Protein AF-A0AAX2CE26-F1 (afdb_monomer)

Radius of gyration: 20.46 Å; Cα contacts (8 Å, |Δi|>4): 67; chains: 1; bounding box: 44×35×58 Å

Foldseek 3Di:
DVLCVVCDPQADCPVDPDDDSNPHDDDVVVVQVVVVVVCVVVVHDDDGPCVVLVVVLLVCVLVVHDLVVNCVVSVPPDSVVSCVSCVVSVVVVVVVVVVVVVVVD

Organis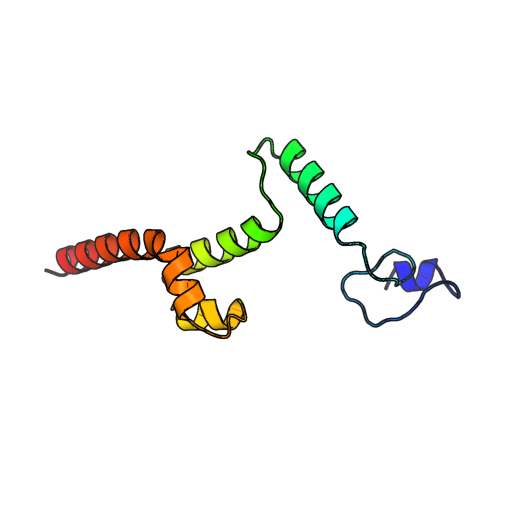m: NCBI:txid580165

Secondary structure (DSSP, 8-state):
-HHHHHHGGG------SSB-TTSPBPPHHHHHHHHHHHHHHTTPPP--HHHHHHHHHHHHHHTT--HHHHHHHHT-S-HHHHHHHTHHHHHHHHHHHHHHHHTT-

pLDDT: mean 84.65, std 9.07, range [54.06, 97.06]

Sequence (105 aa):
MKEKLSQGEEYQDNDLVMCTPFGTPINPANVRRSLNALIQKAAVSKIRFHDLRHTHATLLLAKGVNVKVISERLGHSNIKITLDTYSHVLLTMQEDAVNKIEEIL

Solvent-accessible surface area (backbone atoms only — not comparable to full-atom values): 6317 Å² total; per-residue (Å²): 111,71,45,57,70,70,46,51,90,70,37,41,89,69,86,57,94,67,46,43,74,46,35,44,80,62,58,70,67,56,56,5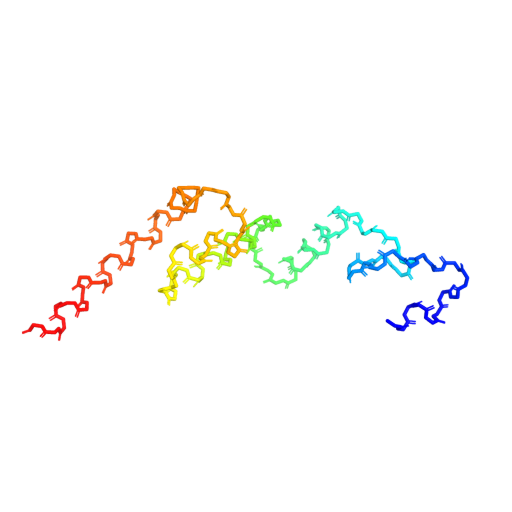2,50,55,51,51,54,50,34,60,74,68,71,52,75,93,75,56,81,68,49,56,57,51,51,52,52,53,54,41,47,77,69,68,47,55,65,66,62,51,20,57,75,69,64,48,94,48,55,61,60,51,48,68,76,44,42,73,61,52,54,58,51,49,54,56,52,52,53,56,50,61,76,73,106

Mean predicted aligned error: 8.08 Å

Nearest PDB structures (foldseek):
  3nkh-assembly1_B  TM=7.947E-01  e=1.719E-04  Staphylococcus aureus subsp. aureus USA300_TCH1516
  3nkh-assembly1_A  TM=7.973E-01  e=7.067E-04  Staphylococcus aureus subsp. aureus USA300_TCH1516
  5jjv-assembly1_A-2  TM=7.680E-01  e=6.866E-03  Helicobacter pylori 26695
  5hxy-assembly4_D  TM=7.567E-01  e=1.726E-02  Thermoplasma acidophilum DSM 1728
  3crx-assembly1_A  TM=6.119E-01  e=1.959E+00  Punavirus P1

Structure (mmCIF, N/CA/C/O backbone):
data_AF-A0AAX2CE26-F1
#
_entry.id   AF-A0AAX2CE26-F1
#
loop_
_atom_site.group_PDB
_atom_site.id
_atom_site.type_symbol
_atom_site.label_atom_id
_atom_site.label_alt_id
_atom_site.label_comp_id
_atom_site.label_asym_id
_atom_site.label_entity_id
_atom_site.label_seq_id
_atom_site.pdbx_PDB_ins_code
_atom_site.Cartn_x
_atom_site.Cartn_y
_atom_site.Cartn_z
_atom_site.occupancy
_atom_site.B_iso_or_equiv
_atom_site.auth_seq_id
_atom_site.auth_comp_id
_atom_site.auth_asym_id
_atom_site.auth_atom_id
_atom_site.pdbx_PDB_model_num
ATOM 1 N N . MET A 1 1 ? -0.888 -0.928 -25.730 1.00 54.06 1 MET A N 1
ATOM 2 C CA . MET A 1 1 ? -1.070 -1.056 -27.201 1.00 54.06 1 MET A CA 1
ATOM 3 C C . MET A 1 1 ? -0.310 -0.000 -27.999 1.00 54.06 1 MET A C 1
ATOM 5 O O . MET A 1 1 ? 0.338 -0.387 -28.957 1.00 54.06 1 MET A O 1
ATOM 9 N N . LYS A 1 2 ? -0.334 1.294 -27.629 1.00 62.09 2 LYS A N 1
ATOM 10 C CA . LYS A 1 2 ? 0.412 2.341 -28.364 1.00 62.09 2 LYS A CA 1
ATOM 11 C C . LYS A 1 2 ? 1.929 2.109 -28.423 1.00 62.09 2 LYS A C 1
ATOM 13 O O . LYS A 1 2 ? 2.508 2.275 -29.483 1.00 62.09 2 LYS A O 1
ATOM 18 N N . GLU A 1 3 ? 2.547 1.684 -27.321 1.00 61.06 3 GLU A N 1
ATOM 19 C CA . GLU A 1 3 ? 4.004 1.455 -27.254 1.00 61.06 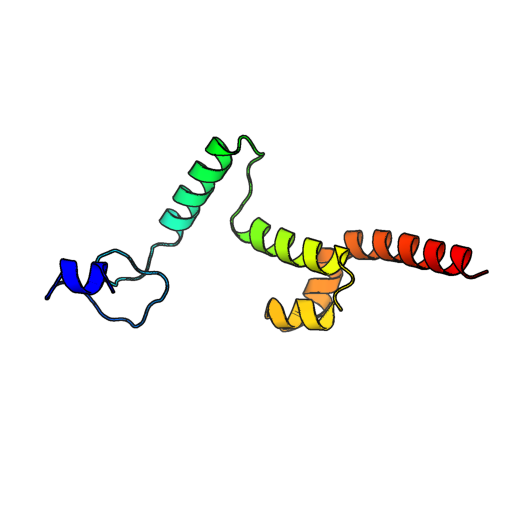3 GLU A CA 1
ATOM 20 C C . GLU A 1 3 ? 4.437 0.199 -28.028 1.00 61.06 3 GLU A C 1
ATOM 22 O O . GLU A 1 3 ? 5.443 0.228 -28.730 1.00 61.06 3 GLU A O 1
ATOM 27 N N . LYS A 1 4 ? 3.610 -0.864 -28.000 1.00 61.16 4 LYS A N 1
ATOM 28 C CA . LYS A 1 4 ? 3.776 -2.072 -28.833 1.00 61.16 4 LYS A CA 1
ATOM 29 C C . LYS A 1 4 ? 3.816 -1.729 -30.325 1.00 61.16 4 LYS A C 1
ATOM 31 O O . LYS A 1 4 ? 4.643 -2.251 -31.057 1.00 61.16 4 LYS A O 1
ATOM 36 N N . LEU A 1 5 ? 2.937 -0.825 -30.766 1.00 62.34 5 LEU A N 1
ATOM 37 C CA . LEU A 1 5 ? 2.896 -0.369 -32.157 1.00 62.34 5 LEU A CA 1
ATOM 38 C C . LEU A 1 5 ? 4.056 0.567 -32.527 1.00 62.34 5 LEU A C 1
ATOM 40 O O . LEU A 1 5 ? 4.384 0.657 -33.704 1.00 62.34 5 LEU A O 1
ATOM 44 N N . SER A 1 6 ? 4.650 1.284 -31.565 1.00 72.56 6 SER A N 1
ATOM 45 C CA . SER A 1 6 ? 5.694 2.273 -31.860 1.00 72.56 6 SER A CA 1
ATOM 46 C C . SER A 1 6 ? 7.104 1.687 -31.915 1.00 72.56 6 SER A C 1
ATOM 48 O O . SER A 1 6 ? 7.921 2.202 -32.665 1.00 72.56 6 SER A O 1
ATOM 50 N N . GLN A 1 7 ? 7.405 0.667 -31.103 1.00 74.19 7 GLN A N 1
ATOM 51 C CA . GLN A 1 7 ? 8.754 0.081 -31.008 1.00 74.19 7 GLN A CA 1
ATOM 52 C C . GLN A 1 7 ? 8.979 -1.108 -31.961 1.00 74.19 7 GLN A C 1
ATOM 54 O O . GLN A 1 7 ? 10.111 -1.547 -32.135 1.00 74.19 7 GLN A O 1
ATOM 59 N N . GLY A 1 8 ? 7.920 -1.618 -32.602 1.00 75.62 8 GLY A N 1
ATOM 60 C CA . GLY A 1 8 ? 8.025 -2.652 -33.635 1.00 75.62 8 GLY A CA 1
ATOM 61 C C . GLY A 1 8 ? 8.742 -3.917 -33.149 1.00 75.62 8 GLY A C 1
ATOM 62 O O . GLY A 1 8 ? 8.342 -4.506 -32.147 1.00 75.62 8 GLY A O 1
ATOM 63 N N . GLU A 1 9 ? 9.797 -4.326 -33.860 1.00 74.19 9 GLU A N 1
ATOM 64 C CA . GLU A 1 9 ? 10.568 -5.551 -33.585 1.00 74.19 9 GLU A CA 1
ATOM 65 C C . GLU A 1 9 ? 11.389 -5.503 -32.282 1.00 74.19 9 GLU A C 1
ATOM 67 O O . GLU A 1 9 ? 11.737 -6.552 -31.746 1.00 74.19 9 GLU A O 1
ATOM 72 N N . GLU A 1 10 ? 11.672 -4.316 -31.731 1.00 81.00 10 GLU A N 1
ATOM 73 C CA . GLU A 1 10 ? 12.432 -4.177 -30.476 1.00 81.00 10 GLU A CA 1
ATOM 74 C C . GLU A 1 10 ? 11.566 -4.369 -29.217 1.00 81.00 10 GLU A C 1
ATOM 76 O O . GLU A 1 10 ? 12.085 -4.417 -28.096 1.00 81.00 10 GLU A O 1
ATOM 81 N N . TYR A 1 11 ? 10.242 -4.482 -29.370 1.00 85.88 11 TYR A N 1
ATOM 82 C CA . TYR A 1 11 ? 9.328 -4.655 -28.246 1.00 85.88 11 TYR A CA 1
ATOM 83 C C . TYR A 1 11 ? 9.291 -6.107 -27.746 1.00 85.88 11 TYR A C 1
ATOM 85 O O . TYR A 1 11 ? 8.930 -7.028 -28.478 1.00 85.88 11 TYR A O 1
ATOM 93 N N . GLN A 1 12 ? 9.563 -6.311 -26.457 1.00 87.19 12 GLN A N 1
ATOM 94 C CA . GLN A 1 12 ? 9.495 -7.620 -25.805 1.00 87.19 12 GLN A CA 1
ATOM 95 C C . GLN A 1 12 ? 8.134 -7.836 -25.139 1.00 87.19 12 GLN A C 1
ATOM 97 O O . GLN A 1 12 ? 7.845 -7.261 -24.087 1.00 87.19 12 GLN A O 1
ATOM 102 N N . ASP A 1 13 ? 7.293 -8.691 -25.721 1.00 86.44 13 ASP A N 1
ATOM 103 C CA . ASP A 1 13 ? 5.968 -8.976 -25.167 1.00 86.44 13 ASP A CA 1
ATOM 104 C C . ASP A 1 13 ? 6.009 -10.012 -24.038 1.00 86.44 13 ASP A C 1
ATOM 106 O O . ASP A 1 13 ? 5.824 -11.208 -24.243 1.00 86.44 13 ASP A O 1
ATOM 110 N N . ASN A 1 14 ? 6.259 -9.522 -22.826 1.00 87.81 14 ASN A N 1
ATOM 111 C CA . ASN A 1 14 ? 6.278 -10.320 -21.599 1.00 87.81 14 ASN A CA 1
ATOM 112 C C . ASN A 1 14 ? 4.911 -10.369 -20.881 1.00 87.81 14 ASN A C 1
ATOM 114 O O . ASN A 1 14 ? 4.862 -10.712 -19.701 1.00 87.81 14 ASN A O 1
ATOM 118 N N . ASP A 1 15 ? 3.826 -9.943 -21.543 1.00 89.56 15 ASP A N 1
ATOM 119 C CA . ASP A 1 15 ? 2.479 -9.804 -20.954 1.00 89.56 15 ASP A CA 1
ATOM 120 C C . ASP A 1 15 ? 2.456 -8.985 -19.641 1.00 89.56 15 ASP A C 1
ATOM 122 O O . ASP A 1 15 ? 1.705 -9.226 -18.696 1.00 89.56 15 ASP A O 1
ATOM 126 N N . LEU A 1 16 ? 3.341 -7.987 -19.554 1.00 90.56 16 LEU A N 1
ATOM 127 C CA . LEU A 1 16 ? 3.484 -7.145 -18.371 1.00 90.56 16 LEU A CA 1
ATOM 128 C C . LEU A 1 16 ? 2.505 -5.972 -18.409 1.00 90.56 16 LEU A C 1
ATOM 130 O O . LEU A 1 16 ? 2.511 -5.164 -19.338 1.00 90.56 16 LEU A O 1
ATOM 134 N N . VAL A 1 17 ? 1.751 -5.799 -17.321 1.00 88.94 17 VAL A N 1
ATOM 135 C CA . VAL A 1 17 ? 0.898 -4.613 -17.113 1.00 88.94 17 VAL A CA 1
ATOM 136 C C . VAL A 1 17 ? 1.740 -3.353 -16.883 1.00 88.94 17 VAL A C 1
ATOM 138 O O . VAL A 1 17 ? 1.392 -2.276 -17.358 1.00 88.94 17 VAL A O 1
ATOM 141 N N . MET A 1 18 ? 2.859 -3.481 -16.161 1.00 87.88 18 MET A N 1
ATOM 142 C CA . MET A 1 18 ? 3.828 -2.403 -15.946 1.00 87.88 18 MET A CA 1
ATOM 143 C C . MET A 1 18 ? 5.151 -2.749 -16.623 1.00 87.88 18 MET A C 1
ATOM 145 O O . MET A 1 18 ? 5.946 -3.529 -16.094 1.00 87.88 18 MET A O 1
ATOM 149 N N . CYS A 1 19 ? 5.396 -2.140 -17.777 1.00 90.75 19 CYS A N 1
ATOM 150 C CA . CYS A 1 19 ? 6.615 -2.318 -18.551 1.00 90.75 19 CYS A CA 1
ATOM 151 C C . CYS A 1 19 ? 7.236 -0.977 -18.946 1.00 90.75 19 CYS A C 1
ATOM 153 O O . CYS A 1 19 ? 6.619 0.086 -18.855 1.00 90.75 19 CYS A O 1
ATOM 155 N N . THR A 1 20 ? 8.501 -1.030 -19.348 1.00 88.88 20 THR A N 1
ATOM 156 C CA . THR A 1 20 ? 9.138 0.069 -20.072 1.00 88.88 20 THR A CA 1
ATOM 157 C C . THR A 1 20 ? 8.523 0.188 -21.475 1.00 88.88 20 THR A C 1
ATOM 159 O O . THR A 1 20 ? 7.849 -0.742 -21.927 1.00 88.88 20 THR A O 1
ATOM 162 N N . PRO A 1 21 ? 8.802 1.271 -22.221 1.00 87.56 21 PRO A N 1
ATOM 163 C CA . PRO A 1 21 ? 8.348 1.392 -23.607 1.00 87.56 21 PRO A CA 1
ATOM 164 C C . PRO A 1 21 ? 8.754 0.216 -24.512 1.00 87.56 21 PRO A C 1
ATOM 166 O O . PRO A 1 21 ? 8.076 -0.037 -25.499 1.00 87.56 21 PRO A O 1
ATOM 169 N N . PHE A 1 22 ? 9.807 -0.527 -24.152 1.00 88.31 22 PHE A N 1
ATOM 170 C CA . PHE A 1 22 ? 10.307 -1.705 -24.870 1.00 88.31 22 PHE A CA 1
ATOM 171 C C . PHE A 1 22 ? 9.715 -3.035 -24.370 1.00 88.31 22 PHE A C 1
ATOM 173 O O . PHE A 1 22 ? 10.169 -4.098 -24.778 1.00 88.31 22 PHE A O 1
ATOM 180 N N . GLY A 1 23 ? 8.749 -3.018 -23.446 1.00 89.38 23 GLY A N 1
ATOM 181 C CA . GLY A 1 23 ? 8.106 -4.237 -22.935 1.00 89.38 23 GLY A CA 1
ATOM 182 C C . GLY A 1 23 ? 8.895 -4.986 -21.849 1.00 89.38 23 GLY A C 1
ATOM 183 O O . GLY A 1 23 ? 8.478 -6.043 -21.373 1.00 89.38 23 GLY A O 1
ATOM 184 N N . THR A 1 24 ? 10.015 -4.427 -21.387 1.00 91.06 24 THR A N 1
ATOM 185 C CA . THR A 1 24 ? 10.824 -5.014 -20.305 1.00 91.06 24 THR A CA 1
ATOM 186 C C . THR A 1 24 ? 10.311 -4.615 -18.911 1.00 91.06 24 THR A C 1
ATOM 188 O O . THR A 1 24 ? 9.625 -3.594 -18.776 1.00 91.06 24 THR A O 1
ATOM 191 N N . PRO A 1 25 ? 10.636 -5.373 -17.843 1.00 92.19 25 PRO A N 1
ATOM 192 C CA . PRO A 1 25 ? 10.239 -5.031 -16.478 1.00 92.19 25 PRO A CA 1
ATOM 193 C C . PRO A 1 25 ? 10.759 -3.663 -16.021 1.00 92.19 25 PRO A C 1
ATOM 195 O O . PRO A 1 25 ? 11.923 -3.311 -16.222 1.00 92.19 25 PRO A O 1
ATOM 198 N N . ILE A 1 26 ? 9.913 -2.897 -15.330 1.00 92.56 26 ILE A N 1
ATOM 199 C CA . ILE A 1 26 ? 10.332 -1.632 -14.716 1.00 92.56 26 ILE A CA 1
ATOM 200 C C . ILE A 1 26 ? 11.215 -1.918 -13.496 1.00 92.56 26 ILE A C 1
ATOM 202 O O . ILE A 1 26 ? 10.831 -2.651 -12.586 1.00 92.56 26 ILE A O 1
ATOM 206 N N . ASN A 1 27 ? 12.377 -1.263 -13.419 1.00 92.88 27 ASN A N 1
ATOM 207 C CA . ASN A 1 27 ? 13.205 -1.294 -12.216 1.00 92.88 27 ASN A CA 1
ATOM 208 C C . ASN A 1 27 ? 12.461 -0.628 -11.033 1.00 92.88 27 ASN A C 1
ATOM 210 O O . ASN A 1 27 ? 12.072 0.541 -11.149 1.00 92.88 27 ASN A O 1
ATOM 214 N N . PRO A 1 28 ? 12.325 -1.287 -9.865 1.00 91.31 28 PRO A N 1
ATOM 215 C CA . PRO A 1 28 ? 11.667 -0.712 -8.688 1.00 91.31 28 PRO A CA 1
ATOM 216 C C . PRO A 1 28 ? 12.213 0.657 -8.250 1.00 91.31 28 PRO A C 1
ATOM 218 O O . PRO A 1 28 ? 11.478 1.476 -7.695 1.00 91.31 28 PRO A O 1
ATOM 221 N N . ALA A 1 29 ? 13.492 0.946 -8.508 1.00 92.50 29 ALA A N 1
ATOM 222 C CA . ALA A 1 29 ? 14.090 2.250 -8.229 1.00 92.50 29 ALA A CA 1
ATOM 223 C C . ALA A 1 29 ? 13.451 3.382 -9.053 1.00 92.50 29 ALA A C 1
ATOM 225 O O . ALA A 1 29 ? 13.303 4.494 -8.543 1.00 92.50 29 ALA A O 1
ATOM 226 N N . ASN A 1 30 ? 13.021 3.104 -10.287 1.00 92.62 30 ASN A N 1
ATOM 227 C CA . ASN A 1 30 ? 12.335 4.085 -11.129 1.00 92.62 30 ASN A CA 1
ATOM 228 C C . ASN A 1 30 ? 10.949 4.409 -10.568 1.00 92.62 30 ASN A C 1
ATOM 230 O O . ASN A 1 30 ? 10.593 5.580 -10.478 1.00 92.62 30 ASN A O 1
ATOM 234 N N . VAL A 1 31 ? 10.217 3.400 -10.087 1.00 93.00 31 VAL A N 1
ATOM 235 C CA . VAL A 1 31 ? 8.926 3.605 -9.412 1.00 93.00 31 VAL A CA 1
ATOM 236 C C . VAL A 1 31 ? 9.097 4.481 -8.168 1.00 93.00 31 VAL A C 1
ATOM 238 O O . VAL A 1 31 ? 8.357 5.444 -7.975 1.00 93.00 31 VAL A O 1
ATOM 241 N N . ARG A 1 32 ? 10.122 4.206 -7.347 1.00 93.31 32 ARG A N 1
ATOM 242 C CA . ARG A 1 32 ? 10.447 5.031 -6.169 1.00 93.31 32 ARG A CA 1
ATOM 243 C C . ARG A 1 32 ? 10.817 6.464 -6.551 1.00 93.31 32 ARG A C 1
ATOM 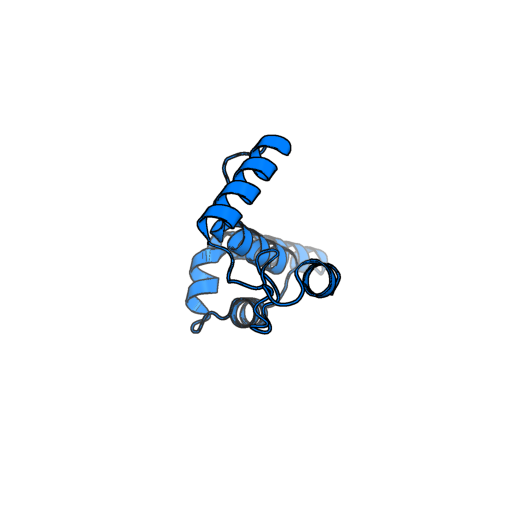245 O O . ARG A 1 32 ? 10.397 7.394 -5.870 1.00 93.31 32 ARG A O 1
ATOM 252 N N . ARG A 1 33 ? 11.585 6.656 -7.630 1.00 94.31 33 ARG A N 1
ATOM 253 C CA . ARG A 1 33 ? 11.950 7.988 -8.136 1.00 94.31 33 ARG A CA 1
ATOM 254 C C . ARG A 1 33 ? 10.706 8.775 -8.548 1.00 94.31 33 ARG A C 1
ATOM 256 O O . ARG A 1 33 ? 10.555 9.913 -8.113 1.00 94.31 33 ARG A O 1
ATOM 263 N N . SER A 1 34 ? 9.807 8.157 -9.311 1.00 94.00 34 SER A N 1
ATOM 264 C CA . SER A 1 34 ? 8.543 8.779 -9.718 1.00 94.00 34 SER A CA 1
ATOM 265 C C . SER A 1 34 ? 7.665 9.124 -8.515 1.00 94.00 34 SER A C 1
ATOM 267 O O . SER A 1 34 ? 7.143 10.234 -8.445 1.00 94.00 34 SER A O 1
ATOM 269 N N . LEU A 1 35 ? 7.562 8.227 -7.527 1.00 95.06 35 LEU A N 1
ATOM 270 C CA . LEU A 1 35 ? 6.831 8.506 -6.287 1.00 95.06 35 LEU A CA 1
ATOM 271 C C . LEU A 1 35 ? 7.419 9.714 -5.538 1.00 95.06 35 LEU A C 1
ATOM 273 O O . LEU A 1 35 ? 6.673 10.598 -5.132 1.00 95.06 35 LEU A O 1
ATOM 277 N N . ASN A 1 36 ? 8.745 9.793 -5.392 1.00 94.75 36 ASN A N 1
ATOM 278 C CA . ASN A 1 36 ? 9.394 10.921 -4.717 1.00 94.75 36 ASN A CA 1
ATOM 279 C C . ASN A 1 36 ? 9.131 12.258 -5.428 1.00 94.75 36 ASN A C 1
ATOM 281 O O . ASN A 1 36 ? 8.898 13.262 -4.759 1.00 94.75 36 ASN A O 1
ATOM 285 N N . ALA A 1 37 ? 9.132 12.272 -6.764 1.00 96.06 37 ALA A N 1
ATOM 286 C CA . ALA A 1 37 ? 8.799 13.470 -7.533 1.00 96.06 37 ALA A CA 1
ATOM 287 C C . ALA A 1 37 ? 7.343 13.917 -7.295 1.00 96.06 37 ALA A C 1
ATOM 289 O O . ALA A 1 37 ? 7.078 15.107 -7.128 1.00 96.06 37 ALA A O 1
ATOM 290 N N . LEU A 1 38 ? 6.403 12.967 -7.218 1.00 95.88 38 LEU A N 1
ATOM 291 C CA . LEU A 1 38 ? 5.002 13.255 -6.894 1.00 95.88 38 LEU A CA 1
ATOM 292 C C . LEU A 1 38 ? 4.834 13.783 -5.465 1.00 95.88 38 LEU A C 1
ATOM 294 O O . LEU A 1 38 ? 4.100 14.746 -5.266 1.00 95.88 38 LEU A O 1
ATOM 298 N N . ILE A 1 39 ? 5.541 13.204 -4.491 1.00 96.38 39 ILE A N 1
ATOM 299 C CA . ILE A 1 39 ? 5.535 13.658 -3.090 1.00 96.38 39 ILE A CA 1
ATOM 300 C C . ILE A 1 39 ? 6.017 15.108 -2.985 1.00 96.38 39 ILE A C 1
ATOM 302 O O . ILE A 1 39 ? 5.364 15.923 -2.337 1.00 96.38 39 ILE A O 1
ATOM 306 N N . GLN A 1 40 ? 7.122 15.444 -3.662 1.00 95.62 40 GLN A N 1
ATOM 307 C CA . GLN A 1 40 ? 7.647 16.812 -3.696 1.00 95.62 40 GLN A CA 1
ATOM 308 C C . GLN A 1 40 ? 6.646 17.781 -4.327 1.00 95.62 40 GLN A C 1
ATOM 310 O O . GLN A 1 40 ? 6.398 18.851 -3.779 1.00 95.62 40 GLN A O 1
ATOM 315 N N . LYS A 1 41 ? 6.023 17.387 -5.443 1.00 97.06 41 LYS A N 1
ATOM 316 C CA . LYS A 1 41 ? 5.000 18.196 -6.116 1.00 97.06 41 LYS A CA 1
ATOM 317 C C . LYS A 1 41 ? 3.752 18.406 -5.251 1.00 97.06 41 LYS A C 1
ATOM 319 O O . LYS A 1 41 ? 3.145 19.467 -5.318 1.00 97.06 41 LYS A O 1
ATOM 324 N N . ALA A 1 42 ? 3.370 17.407 -4.461 1.00 95.94 42 ALA A N 1
ATOM 325 C CA . ALA A 1 42 ? 2.234 17.478 -3.547 1.00 95.94 42 ALA A CA 1
ATOM 326 C C . ALA A 1 42 ? 2.548 18.225 -2.236 1.00 95.94 42 ALA A C 1
ATOM 328 O O . ALA A 1 42 ? 1.633 18.446 -1.449 1.00 95.94 42 ALA A O 1
ATOM 329 N N . ALA A 1 43 ? 3.813 18.597 -1.995 1.00 96.06 43 ALA A N 1
ATOM 330 C CA . ALA A 1 43 ? 4.281 19.251 -0.770 1.00 96.06 43 ALA A CA 1
ATOM 331 C C . ALA A 1 43 ? 3.911 18.494 0.523 1.00 96.06 43 ALA A C 1
ATOM 333 O O . ALA A 1 43 ? 3.662 19.099 1.565 1.00 96.06 43 ALA A O 1
ATOM 334 N N . VAL A 1 44 ? 3.887 17.160 0.464 1.00 94.44 44 VAL A N 1
ATOM 335 C CA . VAL A 1 44 ? 3.634 16.304 1.632 1.00 94.44 44 VAL A CA 1
ATOM 336 C C . VAL A 1 44 ? 4.940 15.804 2.240 1.00 94.44 44 VAL A C 1
ATOM 338 O O . VAL A 1 44 ? 6.007 15.852 1.621 1.00 94.44 44 VAL A O 1
ATOM 341 N N . SER A 1 45 ? 4.861 15.310 3.475 1.00 93.38 45 SER A N 1
ATOM 342 C CA . SER A 1 45 ? 5.989 14.657 4.132 1.00 93.38 45 SER A CA 1
ATOM 343 C C . SER A 1 45 ? 6.484 13.455 3.321 1.00 93.38 45 SER A C 1
ATOM 345 O O . SER A 1 45 ? 5.807 12.924 2.439 1.00 93.38 45 SER A O 1
ATOM 347 N N . LYS A 1 46 ? 7.712 13.016 3.597 1.00 92.06 46 LYS A N 1
ATOM 348 C CA . LYS A 1 46 ? 8.303 11.879 2.892 1.00 92.06 46 LYS A CA 1
ATOM 349 C C . LYS A 1 46 ? 7.514 10.599 3.191 1.00 92.06 46 LYS A C 1
ATOM 351 O O . LYS A 1 46 ? 7.480 10.149 4.330 1.00 92.06 46 LYS A O 1
ATOM 356 N N . ILE A 1 47 ? 6.971 9.982 2.145 1.00 93.50 47 ILE A N 1
ATOM 357 C CA . ILE A 1 47 ? 6.215 8.723 2.197 1.00 93.50 47 ILE A CA 1
ATOM 358 C C . ILE A 1 47 ? 7.028 7.633 1.485 1.00 93.50 47 ILE A C 1
ATOM 360 O O . ILE A 1 47 ? 7.537 7.845 0.380 1.00 93.50 47 ILE A O 1
ATOM 364 N N . ARG A 1 48 ? 7.184 6.453 2.095 1.00 92.12 48 ARG A N 1
ATOM 365 C CA . ARG A 1 48 ? 7.822 5.298 1.437 1.00 92.12 48 ARG A CA 1
ATOM 366 C C . ARG A 1 48 ? 6.799 4.570 0.573 1.00 92.12 48 ARG A C 1
ATOM 368 O O . ARG A 1 48 ? 5.606 4.593 0.842 1.00 92.12 48 ARG A O 1
ATOM 375 N N . PHE A 1 49 ? 7.268 3.808 -0.413 1.00 91.44 49 PHE A N 1
ATOM 376 C CA . PHE A 1 49 ? 6.368 3.056 -1.296 1.00 91.44 49 PHE A CA 1
ATOM 377 C C . PHE A 1 49 ? 5.449 2.077 -0.537 1.00 91.44 49 PHE A C 1
ATOM 379 O O . PHE A 1 49 ? 4.271 1.966 -0.853 1.00 91.44 49 PHE A O 1
ATOM 386 N N . HIS A 1 50 ? 5.964 1.411 0.505 1.00 90.25 50 HIS A N 1
ATOM 387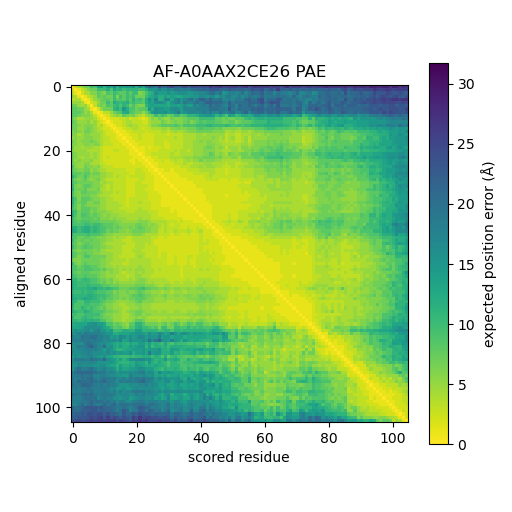 C CA . HIS A 1 50 ? 5.164 0.510 1.343 1.00 90.25 50 HIS A CA 1
ATOM 388 C C . HIS A 1 50 ? 4.103 1.247 2.176 1.00 90.25 50 HIS A C 1
ATOM 390 O O . HIS A 1 50 ? 3.067 0.675 2.502 1.00 90.25 50 HIS A O 1
ATOM 396 N N . ASP A 1 51 ? 4.314 2.526 2.486 1.00 90.81 51 ASP A N 1
ATOM 397 C CA . ASP A 1 51 ? 3.362 3.294 3.289 1.00 90.81 51 ASP A CA 1
ATOM 398 C C . ASP A 1 51 ? 2.045 3.507 2.530 1.00 90.81 51 ASP A C 1
ATOM 400 O O . ASP A 1 51 ? 0.993 3.530 3.152 1.00 90.81 51 ASP A O 1
ATOM 404 N N . LEU A 1 52 ? 2.064 3.505 1.189 1.00 92.00 52 LEU A N 1
ATOM 405 C CA . LEU A 1 52 ? 0.843 3.512 0.370 1.00 92.00 52 LEU A CA 1
ATOM 406 C C . LEU A 1 52 ? -0.056 2.301 0.662 1.00 92.00 52 LEU A C 1
ATOM 408 O O . LEU A 1 52 ? -1.281 2.419 0.726 1.00 92.00 52 LEU A O 1
ATOM 412 N N . ARG A 1 53 ? 0.553 1.129 0.875 1.00 90.06 53 ARG A N 1
ATOM 413 C CA . ARG A 1 53 ? -0.165 -0.095 1.246 1.00 90.06 53 ARG A CA 1
ATOM 414 C C . ARG A 1 53 ? -0.724 -0.002 2.665 1.00 90.06 53 ARG A C 1
ATOM 416 O O . ARG A 1 53 ? -1.845 -0.456 2.888 1.00 90.06 53 ARG A O 1
ATOM 423 N N . HIS A 1 54 ? 0.013 0.613 3.590 1.00 88.44 54 HIS A N 1
ATOM 424 C CA . HIS A 1 54 ? -0.507 0.903 4.927 1.00 88.44 54 HIS A CA 1
ATOM 425 C C . HIS A 1 54 ? -1.696 1.859 4.875 1.00 88.44 54 HIS A C 1
ATOM 427 O O . HIS A 1 54 ? -2.740 1.550 5.442 1.00 88.44 54 HIS A O 1
ATOM 433 N N . THR A 1 55 ? -1.591 2.960 4.12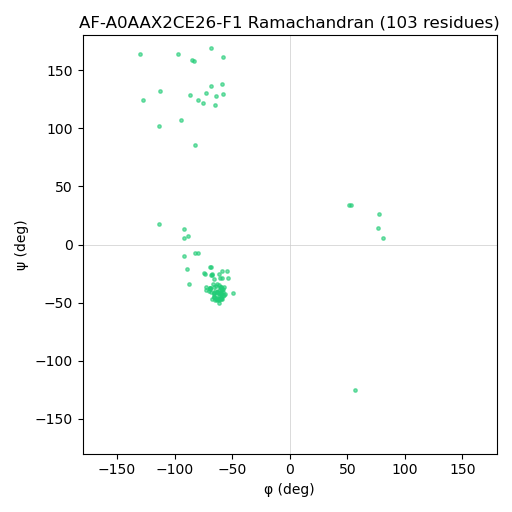8 1.00 90.25 55 THR A N 1
ATOM 434 C CA . THR A 1 55 ? -2.690 3.913 3.945 1.00 90.25 55 THR A CA 1
ATOM 435 C C . THR A 1 55 ? -3.934 3.230 3.381 1.00 90.25 55 THR A C 1
ATOM 437 O O . THR A 1 55 ? -5.028 3.455 3.889 1.00 90.25 55 THR A O 1
ATOM 440 N N . HIS A 1 56 ? -3.786 2.353 2.382 1.00 92.00 56 HIS A N 1
ATOM 441 C CA . HIS A 1 56 ? -4.918 1.603 1.833 1.00 92.00 56 HIS A CA 1
ATOM 442 C C . HIS A 1 56 ? -5.631 0.756 2.898 1.00 92.00 56 HIS A C 1
ATOM 444 O O . HIS A 1 56 ? -6.855 0.799 3.004 1.00 92.00 56 HIS A O 1
ATOM 450 N N . ALA A 1 57 ? -4.873 0.017 3.708 1.00 89.56 57 ALA A N 1
ATOM 451 C CA . ALA A 1 57 ? -5.427 -0.818 4.766 1.00 89.56 57 ALA A CA 1
ATOM 452 C C . ALA A 1 57 ? -6.109 0.010 5.866 1.00 89.56 57 ALA A C 1
ATOM 454 O O . ALA A 1 57 ? -7.238 -0.297 6.246 1.00 89.56 57 ALA A O 1
ATOM 455 N N . THR A 1 58 ? -5.465 1.088 6.321 1.00 86.69 58 THR A N 1
ATOM 456 C CA . THR A 1 58 ? -6.020 2.012 7.318 1.00 86.69 58 THR A CA 1
ATOM 457 C C . THR A 1 58 ? -7.319 2.654 6.832 1.00 86.69 58 THR A C 1
ATOM 459 O O . THR A 1 58 ? -8.278 2.728 7.593 1.00 86.69 58 THR A O 1
ATOM 462 N N . LEU A 1 59 ? -7.398 3.064 5.560 1.00 90.19 59 LEU A N 1
ATOM 463 C CA . LEU A 1 59 ? -8.625 3.629 4.986 1.00 90.19 59 LEU A CA 1
ATOM 464 C C . LEU A 1 59 ? -9.768 2.609 4.929 1.00 90.19 59 LEU A C 1
ATOM 466 O O . LEU A 1 59 ? -10.912 2.961 5.209 1.00 90.19 59 LEU A O 1
ATOM 470 N N . LEU A 1 60 ? -9.477 1.353 4.581 1.00 89.88 60 LEU A N 1
ATOM 471 C CA . LEU A 1 60 ? -10.486 0.290 4.581 1.00 89.88 60 LEU A CA 1
ATOM 472 C C . LEU A 1 60 ? -10.990 -0.004 5.998 1.00 89.88 60 LEU A C 1
ATOM 474 O O . LEU A 1 60 ? -12.197 -0.147 6.193 1.00 89.88 60 LEU A O 1
ATOM 478 N N . LEU A 1 61 ? -10.087 -0.038 6.980 1.00 87.00 61 LEU A N 1
ATOM 479 C CA . LEU A 1 61 ? -10.451 -0.200 8.387 1.00 87.00 61 LEU A CA 1
ATOM 480 C C . LEU A 1 61 ? -11.331 0.951 8.865 1.00 87.00 61 LEU A C 1
ATOM 482 O O . LEU A 1 61 ? -12.427 0.699 9.348 1.00 87.00 61 LEU A O 1
ATOM 486 N N . ALA A 1 62 ? -10.931 2.200 8.623 1.00 83.62 62 ALA A N 1
ATOM 487 C CA . ALA A 1 62 ? -11.717 3.377 8.993 1.00 83.62 62 ALA A CA 1
ATOM 488 C C . ALA A 1 62 ? -13.120 3.405 8.348 1.00 83.62 62 ALA A C 1
ATOM 490 O O . ALA A 1 62 ? -14.030 4.053 8.856 1.00 83.62 62 ALA A O 1
ATOM 491 N N . LYS A 1 63 ? -13.324 2.693 7.232 1.00 87.06 63 LYS A N 1
ATOM 492 C CA . LYS A 1 63 ? -14.639 2.513 6.591 1.00 87.06 63 LYS A CA 1
ATOM 493 C C . LYS A 1 63 ? -15.431 1.310 7.114 1.00 87.06 63 LYS A C 1
ATOM 495 O O . LYS A 1 63 ? -16.476 0.994 6.553 1.00 87.06 63 LYS A O 1
ATOM 500 N N . GLY A 1 64 ? -14.965 0.645 8.168 1.00 83.44 64 GLY A N 1
ATOM 501 C CA . GLY A 1 64 ? -15.646 -0.497 8.778 1.00 83.44 64 GLY A CA 1
ATOM 502 C C . GLY A 1 64 ? -15.506 -1.803 7.998 1.00 83.44 64 GLY A C 1
ATOM 503 O O . GLY A 1 64 ? -16.256 -2.744 8.253 1.00 83.44 64 GLY A O 1
ATOM 504 N N . VAL A 1 65 ? -14.582 -1.890 7.034 1.00 87.94 65 VAL A N 1
ATOM 505 C CA . VAL A 1 65 ? -14.388 -3.129 6.271 1.00 87.94 65 VAL A CA 1
ATOM 506 C C . VAL A 1 65 ? -13.809 -4.203 7.188 1.00 87.94 65 VAL A C 1
ATOM 508 O O . VAL A 1 65 ? -12.881 -3.963 7.958 1.00 87.94 65 VAL A O 1
ATOM 511 N N . ASN A 1 66 ? -14.349 -5.417 7.084 1.00 86.56 66 ASN A N 1
ATOM 512 C CA . ASN A 1 66 ? -13.925 -6.538 7.910 1.00 86.56 66 ASN A CA 1
ATOM 513 C C . ASN A 1 66 ? -12.420 -6.826 7.739 1.00 86.56 66 ASN A C 1
ATOM 515 O O . ASN A 1 66 ? -11.926 -7.007 6.623 1.00 86.56 66 ASN A O 1
ATOM 519 N N . VAL A 1 67 ? -11.698 -6.935 8.858 1.00 85.62 67 VAL A N 1
ATOM 520 C CA . VAL A 1 67 ? -10.240 -7.136 8.879 1.00 85.62 67 VAL A CA 1
ATOM 521 C C . VAL A 1 67 ? -9.786 -8.403 8.142 1.00 85.62 67 VAL A C 1
ATOM 523 O O . VAL A 1 67 ? -8.698 -8.420 7.566 1.00 85.62 67 VAL A O 1
ATOM 526 N N . LYS A 1 68 ? -10.620 -9.450 8.085 1.00 86.31 68 LYS A N 1
ATOM 527 C CA . LYS A 1 68 ? -10.354 -10.668 7.308 1.00 86.31 68 LYS A CA 1
ATOM 528 C C . LYS A 1 68 ? -10.300 -10.365 5.813 1.00 86.31 68 LYS A C 1
ATOM 530 O O . LYS A 1 68 ? -9.334 -10.749 5.161 1.00 86.31 68 LYS A O 1
ATOM 535 N N . VAL A 1 69 ? -11.274 -9.606 5.310 1.00 88.94 69 VAL A N 1
ATOM 536 C CA . VAL A 1 69 ? -11.346 -9.177 3.902 1.00 88.94 69 VAL A CA 1
ATOM 537 C C . VAL A 1 69 ? -10.150 -8.296 3.550 1.00 88.94 69 VAL A C 1
ATOM 539 O O . VAL A 1 69 ? -9.550 -8.444 2.486 1.00 88.94 69 VAL A O 1
ATOM 542 N N . ILE A 1 70 ? -9.761 -7.397 4.456 1.00 89.06 70 ILE A N 1
ATOM 543 C CA . ILE A 1 70 ? -8.571 -6.556 4.274 1.00 89.06 70 ILE A CA 1
ATOM 544 C C . ILE A 1 70 ? -7.312 -7.426 4.224 1.00 89.06 70 ILE A C 1
ATOM 546 O O . ILE A 1 70 ? -6.495 -7.266 3.322 1.00 89.06 70 ILE A O 1
ATOM 550 N N . SER A 1 71 ? -7.165 -8.381 5.144 1.00 88.12 71 SER A N 1
ATOM 551 C CA . SER A 1 71 ? -6.019 -9.293 5.186 1.00 88.12 71 SER A CA 1
ATOM 552 C C . SER A 1 71 ? -5.880 -10.123 3.907 1.00 88.12 71 SER A C 1
ATOM 554 O O . SER A 1 71 ? -4.769 -10.267 3.395 1.00 88.12 71 SER A O 1
ATOM 556 N N . GLU A 1 72 ? -6.990 -10.637 3.373 1.00 89.81 72 GLU A N 1
ATOM 557 C CA . GLU A 1 72 ? -7.026 -11.383 2.108 1.00 89.81 72 GLU A CA 1
ATOM 558 C C . GLU A 1 72 ? -6.675 -10.492 0.915 1.00 89.81 72 GLU A C 1
ATOM 560 O O . GLU A 1 72 ? -5.821 -10.856 0.111 1.00 89.81 72 GLU A O 1
ATOM 565 N N . ARG A 1 73 ? -7.247 -9.284 0.845 1.00 89.81 73 ARG A N 1
ATOM 566 C CA . ARG A 1 73 ? -6.937 -8.288 -0.196 1.00 89.81 73 ARG A CA 1
ATOM 567 C C . ARG A 1 73 ? -5.467 -7.881 -0.193 1.00 89.81 73 ARG A C 1
ATOM 569 O O . ARG A 1 73 ? -4.884 -7.623 -1.242 1.00 89.81 73 ARG A O 1
ATOM 576 N N . LEU A 1 74 ? -4.873 -7.794 0.990 1.00 88.88 74 LEU A N 1
ATOM 577 C CA . LEU A 1 74 ? -3.456 -7.524 1.148 1.00 88.88 74 LEU A CA 1
ATOM 578 C C . LEU A 1 74 ? -2.613 -8.765 0.796 1.00 88.88 74 LEU A C 1
ATOM 580 O O . LEU A 1 74 ? -1.460 -8.613 0.399 1.00 88.88 74 LEU A O 1
ATOM 584 N N . GLY A 1 75 ? -3.152 -9.978 0.885 1.00 87.19 75 GLY A N 1
ATOM 585 C CA . GLY A 1 75 ? -2.392 -11.213 0.689 1.00 87.19 75 GLY A CA 1
ATOM 586 C C . GLY A 1 75 ? -1.533 -11.575 1.902 1.00 87.19 75 GLY A C 1
ATOM 587 O O . GLY A 1 75 ? -0.491 -12.210 1.758 1.00 87.19 75 GLY A O 1
ATOM 588 N N . HIS A 1 76 ? -1.924 -11.144 3.107 1.00 85.75 76 HIS A N 1
ATOM 589 C CA . HIS A 1 76 ? -1.275 -11.610 4.330 1.00 85.75 76 HIS A CA 1
ATOM 590 C C . HIS A 1 76 ? -1.733 -13.039 4.631 1.00 85.75 76 HIS A C 1
ATOM 592 O O . HIS A 1 76 ? -2.921 -13.286 4.838 1.00 85.75 76 HIS A O 1
ATOM 598 N N . SER A 1 77 ? -0.776 -13.966 4.706 1.00 77.62 77 SER A N 1
ATOM 599 C CA . SER A 1 77 ? -1.012 -15.370 5.068 1.00 77.62 77 SER A CA 1
ATOM 600 C C . SER A 1 77 ? -1.590 -15.532 6.476 1.00 77.62 77 SER A C 1
ATOM 602 O O . SER A 1 77 ? -2.289 -16.503 6.753 1.00 77.62 77 SER A O 1
ATOM 604 N N . ASN A 1 78 ? -1.330 -14.566 7.361 1.00 75.88 78 ASN A N 1
ATOM 605 C CA . ASN A 1 78 ? -1.852 -14.538 8.717 1.00 75.88 78 ASN A CA 1
ATOM 606 C C . ASN A 1 78 ? -2.548 -13.204 9.012 1.00 75.88 78 ASN A C 1
ATOM 608 O O . ASN A 1 78 ? -1.941 -12.136 8.927 1.00 75.88 78 ASN A O 1
ATOM 612 N N . ILE A 1 79 ? -3.810 -13.290 9.437 1.00 76.81 79 ILE A N 1
ATOM 613 C CA . ILE A 1 79 ? -4.631 -12.143 9.837 1.00 76.81 79 ILE A CA 1
ATOM 614 C C . ILE A 1 79 ? -4.037 -11.367 11.015 1.00 76.81 79 ILE A C 1
ATOM 616 O O . ILE A 1 79 ? -4.221 -10.152 11.085 1.00 76.81 79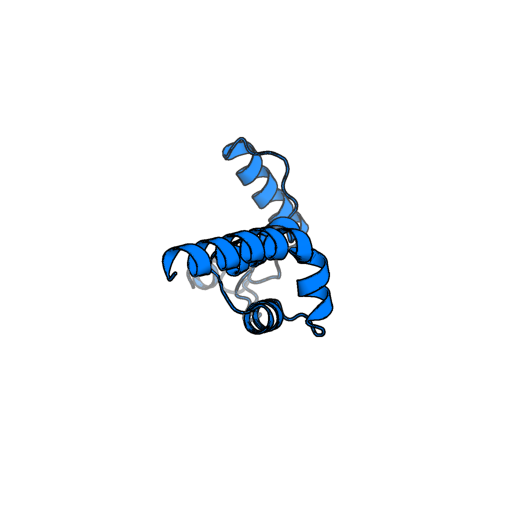 ILE A O 1
ATOM 620 N N . LYS A 1 80 ? -3.274 -12.039 11.892 1.00 73.31 80 LYS A N 1
ATOM 621 C CA . LYS A 1 80 ? -2.576 -11.399 13.015 1.00 73.31 80 LYS A CA 1
ATOM 622 C C . LYS A 1 80 ? -1.638 -10.293 12.545 1.00 73.31 80 LYS A C 1
ATOM 624 O O . LYS A 1 80 ? -1.621 -9.244 13.159 1.00 73.31 80 LYS A O 1
ATOM 629 N N . ILE A 1 81 ? -0.972 -10.457 11.398 1.00 76.69 81 ILE A N 1
ATOM 630 C CA . ILE A 1 81 ? -0.095 -9.415 10.837 1.00 76.69 81 ILE A CA 1
ATOM 631 C C . ILE A 1 81 ? -0.887 -8.123 10.604 1.00 76.69 81 ILE A C 1
ATOM 633 O O . ILE A 1 81 ? -0.434 -7.038 10.956 1.00 76.69 81 ILE A O 1
ATOM 637 N N . THR A 1 82 ? -2.090 -8.237 10.036 1.00 76.94 82 THR A N 1
ATOM 638 C CA . THR A 1 82 ? -2.984 -7.096 9.797 1.00 76.94 82 THR A CA 1
ATOM 639 C C . THR A 1 82 ? -3.484 -6.507 11.119 1.00 76.94 82 THR A C 1
ATO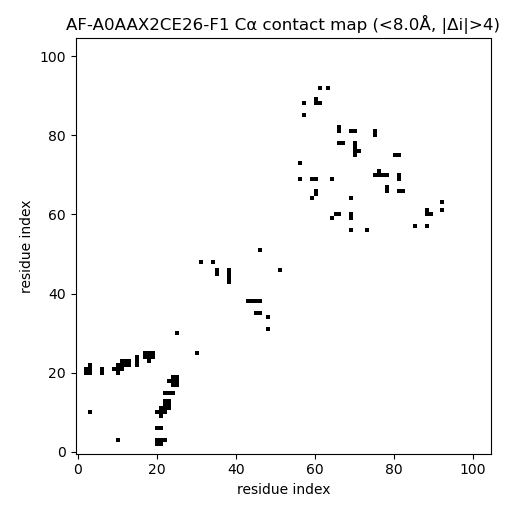M 641 O O . THR A 1 82 ? -3.420 -5.296 11.303 1.00 76.94 82 THR A O 1
ATOM 644 N N . LEU A 1 83 ? -3.939 -7.348 12.050 1.00 77.88 83 LEU A N 1
ATOM 645 C CA . LEU A 1 83 ? -4.441 -6.910 13.359 1.00 77.88 83 LEU A CA 1
ATOM 646 C C . LEU A 1 83 ? -3.370 -6.184 14.180 1.00 77.88 83 LEU A C 1
ATOM 648 O O . LEU A 1 83 ? -3.628 -5.095 14.682 1.00 77.88 83 LEU A O 1
ATOM 652 N N . ASP A 1 84 ? -2.164 -6.741 14.259 1.00 79.19 84 AS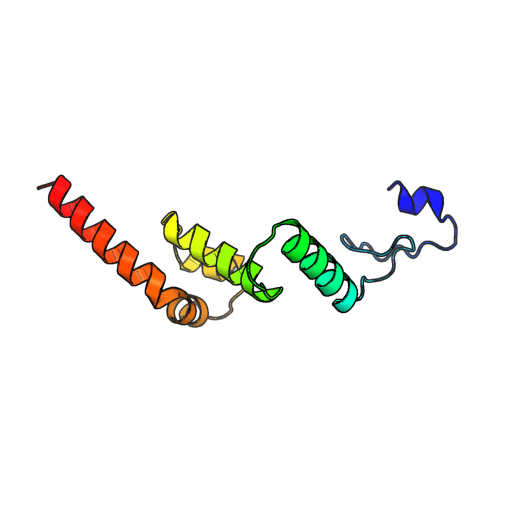P A N 1
ATOM 653 C CA . ASP A 1 84 ? -1.058 -6.177 15.033 1.00 79.19 84 ASP A CA 1
ATOM 654 C C . ASP A 1 84 ? -0.610 -4.836 14.432 1.00 79.19 84 ASP A C 1
ATOM 656 O O . ASP A 1 84 ? -0.443 -3.849 15.150 1.00 79.19 84 ASP A O 1
ATOM 660 N N . THR A 1 85 ? -0.505 -4.769 13.098 1.00 76.94 85 THR A N 1
ATOM 661 C CA . THR A 1 85 ? -0.066 -3.564 12.370 1.00 76.94 85 THR A CA 1
ATOM 662 C C . THR A 1 85 ? -1.053 -2.399 12.505 1.00 76.94 85 THR A C 1
ATOM 664 O O . THR A 1 85 ? -0.629 -1.245 12.585 1.00 76.94 85 THR A O 1
ATOM 667 N N . TYR A 1 86 ? -2.362 -2.673 12.527 1.00 78.31 86 TYR A N 1
ATOM 668 C CA . TYR A 1 86 ? -3.408 -1.637 12.523 1.00 78.31 86 TYR A CA 1
ATOM 669 C C . TYR A 1 86 ? -4.226 -1.572 13.819 1.00 78.31 86 TYR A C 1
ATOM 671 O O . TYR A 1 86 ? -5.296 -0.966 13.849 1.00 78.31 86 TYR A O 1
ATOM 679 N N . SER A 1 87 ? -3.711 -2.163 14.894 1.00 76.00 87 SER A N 1
ATOM 680 C CA . SER A 1 87 ? -4.326 -2.208 16.227 1.00 76.00 87 SER A CA 1
ATOM 681 C C . SER A 1 87 ? -4.792 -0.837 16.731 1.00 76.00 87 SER A C 1
ATOM 683 O O . SER A 1 87 ? -5.902 -0.711 17.236 1.00 76.00 87 SER A O 1
ATOM 685 N N . HIS A 1 88 ? -3.996 0.210 16.511 1.00 77.19 88 HIS A N 1
ATOM 686 C CA . HIS A 1 88 ? -4.338 1.589 16.872 1.00 77.19 88 HIS A CA 1
ATOM 687 C C . HIS A 1 88 ? -5.616 2.107 16.191 1.00 77.19 88 HIS A C 1
ATOM 689 O O . HIS A 1 88 ? -6.408 2.788 16.829 1.00 77.19 88 HIS A O 1
ATOM 695 N N . VAL A 1 89 ? -5.850 1.758 14.921 1.00 74.94 89 VAL A N 1
ATOM 696 C CA . VAL A 1 89 ? -7.064 2.158 14.184 1.00 74.94 89 VAL A CA 1
ATOM 697 C C . VAL A 1 89 ? -8.287 1.433 14.744 1.00 74.94 89 VAL A C 1
ATOM 699 O O . VAL A 1 89 ? -9.365 2.010 14.845 1.00 74.94 89 VAL A O 1
ATOM 702 N N . LEU A 1 90 ? -8.115 0.166 15.132 1.00 72.56 90 LEU A N 1
ATOM 703 C CA . LEU A 1 90 ? -9.187 -0.654 15.694 1.00 72.56 90 LEU A CA 1
ATOM 704 C C . LEU A 1 90 ? -9.660 -0.139 17.056 1.00 72.56 90 LEU A C 1
ATOM 706 O O . LEU A 1 90 ? -10.851 -0.226 17.335 1.00 72.56 90 LEU A O 1
ATOM 710 N N . LEU A 1 91 ? -8.762 0.416 17.878 1.00 74.00 91 LEU A N 1
ATOM 711 C CA . LEU A 1 91 ? -9.129 1.020 19.163 1.00 74.00 91 LEU A CA 1
ATOM 712 C C . LEU A 1 91 ? -10.076 2.212 18.973 1.00 74.00 91 LEU A C 1
ATOM 714 O O . LEU A 1 91 ? -11.128 2.252 19.600 1.00 74.00 91 LEU A O 1
ATOM 718 N N . THR A 1 92 ? -9.772 3.116 18.039 1.00 74.44 92 THR A N 1
ATOM 719 C CA . THR A 1 92 ? -10.660 4.248 17.713 1.00 74.44 92 THR A CA 1
ATOM 720 C C . THR A 1 92 ? -12.026 3.771 17.208 1.00 74.44 92 THR A C 1
ATOM 722 O O . THR A 1 92 ? -13.060 4.327 17.558 1.00 74.44 92 THR A O 1
ATOM 725 N N . MET A 1 93 ? -12.061 2.680 16.436 1.00 72.75 93 MET A N 1
ATOM 726 C CA . MET A 1 93 ? -13.326 2.091 15.983 1.00 72.75 93 MET A CA 1
ATOM 727 C C . MET A 1 93 ? -14.143 1.453 17.115 1.00 72.75 93 MET A C 1
ATOM 729 O O . MET A 1 93 ? -15.362 1.341 16.983 1.00 72.75 93 MET A O 1
ATOM 733 N N . GLN A 1 94 ? -13.504 0.998 18.200 1.00 74.56 94 GLN A N 1
ATOM 734 C CA . GLN A 1 94 ? -14.227 0.498 19.371 1.00 74.56 94 GLN A CA 1
ATOM 735 C C . GLN A 1 94 ? -14.931 1.630 20.115 1.00 74.56 94 GLN A C 1
ATOM 737 O O . GLN A 1 94 ? -16.080 1.448 20.504 1.00 74.56 94 GLN A O 1
ATOM 742 N N . GLU A 1 95 ? -14.294 2.793 20.249 1.00 77.69 95 GLU A N 1
ATOM 743 C CA . GLU A 1 95 ? -14.932 3.992 20.811 1.00 77.69 95 GLU A CA 1
ATOM 744 C C . GLU A 1 95 ? -16.151 4.401 19.971 1.00 77.69 95 GLU A C 1
ATOM 746 O O . GLU A 1 95 ? -17.247 4.560 20.506 1.00 77.69 95 GLU A O 1
ATOM 751 N N . ASP A 1 96 ? -16.009 4.439 18.642 1.00 77.12 96 ASP A N 1
ATOM 752 C CA . ASP A 1 96 ? -17.131 4.703 17.730 1.00 77.12 96 ASP A CA 1
ATOM 753 C C . ASP A 1 96 ? -18.265 3.672 17.866 1.00 77.12 96 ASP A C 1
ATOM 755 O O . ASP A 1 96 ? -19.441 4.009 17.725 1.00 77.12 96 ASP A O 1
ATOM 759 N N . ALA A 1 97 ? -17.936 2.398 18.101 1.00 77.69 97 ALA A N 1
ATOM 760 C CA . ALA A 1 97 ? -18.933 1.348 18.290 1.00 77.69 97 ALA A CA 1
ATOM 761 C C . ALA A 1 97 ? -19.701 1.517 19.609 1.00 77.69 97 ALA A C 1
ATOM 763 O O . ALA A 1 97 ? -20.910 1.290 19.629 1.00 77.69 97 ALA A O 1
ATOM 764 N N . VAL A 1 98 ? -19.020 1.932 20.680 1.00 81.94 98 VAL A N 1
ATOM 765 C CA . VAL A 1 98 ? -19.648 2.245 21.973 1.00 81.94 98 VAL A CA 1
ATOM 766 C C . VAL A 1 98 ? -20.585 3.443 21.830 1.00 81.94 98 VAL A C 1
ATOM 768 O O . VAL A 1 98 ? -21.753 3.327 22.192 1.00 81.94 98 VAL A O 1
ATOM 771 N N . ASN A 1 99 ? -20.133 4.529 21.196 1.00 81.44 99 ASN A N 1
ATOM 772 C CA . ASN A 1 99 ? -20.960 5.721 20.962 1.00 81.44 99 ASN A CA 1
ATOM 773 C C . ASN A 1 99 ? -22.240 5.390 20.173 1.00 81.44 99 ASN A C 1
ATOM 775 O O . ASN A 1 99 ? -23.324 5.858 20.503 1.00 81.44 99 ASN A O 1
ATOM 779 N N . LYS A 1 100 ? -22.150 4.519 19.159 1.00 82.19 100 LYS A N 1
ATOM 780 C CA . LYS A 1 100 ? -23.331 4.073 18.395 1.00 82.19 100 LYS A CA 1
ATOM 781 C C . LYS A 1 100 ? -24.321 3.252 19.217 1.00 82.19 100 LYS A C 1
ATOM 783 O O . LYS A 1 100 ? -25.501 3.247 18.891 1.00 82.19 100 LYS A O 1
ATOM 788 N N . ILE A 1 101 ? -23.858 2.516 20.230 1.00 82.31 101 ILE A N 1
ATOM 789 C CA . ILE A 1 101 ? -24.750 1.801 21.152 1.00 82.31 101 ILE A CA 1
ATOM 790 C C . ILE A 1 101 ? -25.445 2.797 22.083 1.00 82.31 101 ILE A C 1
ATOM 792 O O . ILE A 1 101 ? -26.635 2.633 22.335 1.00 82.31 101 ILE A O 1
ATOM 796 N N . GLU A 1 102 ? -24.743 3.835 22.545 1.00 81.06 102 GLU A N 1
ATOM 797 C CA . GLU A 1 102 ? -25.346 4.910 23.347 1.00 81.06 102 GLU A CA 1
ATOM 798 C C . GLU A 1 102 ? -26.440 5.667 22.582 1.00 81.06 102 GLU A C 1
ATOM 800 O O . GLU A 1 102 ? -27.446 6.016 23.179 1.00 81.06 102 GLU A O 1
ATOM 805 N N . GLU A 1 103 ? -26.308 5.857 21.265 1.00 81.50 103 GLU A N 1
ATOM 806 C CA . GLU A 1 103 ? -27.356 6.474 20.428 1.00 81.50 103 GLU A CA 1
ATOM 807 C C . GLU A 1 103 ? -28.619 5.606 20.252 1.00 81.50 103 GLU A C 1
ATOM 809 O O . GLU A 1 103 ? -29.668 6.113 19.850 1.00 81.50 103 GLU A O 1
ATOM 814 N N . ILE A 1 104 ? -28.521 4.293 20.491 1.00 84.62 104 ILE A N 1
ATOM 815 C CA . ILE A 1 104 ? -29.644 3.345 20.373 1.00 84.62 104 ILE A CA 1
ATOM 816 C C . ILE A 1 104 ? -30.419 3.223 21.698 1.00 84.62 104 ILE A C 1
ATOM 818 O O . ILE A 1 104 ? -31.571 2.780 21.686 1.00 84.62 104 ILE A O 1
ATOM 822 N N . LEU A 1 105 ? -29.791 3.582 22.821 1.00 62.12 105 LEU A N 1
ATOM 823 C CA . LEU A 1 105 ? -30.352 3.522 24.175 1.00 62.12 105 LEU A CA 1
ATOM 824 C C . LEU A 1 105 ? -31.085 4.818 24.547 1.00 62.12 105 LEU A C 1
ATOM 826 O O . LEU A 1 105 ? -32.112 4.692 25.254 1.00 62.12 105 LEU A O 1
#

InterPro domains:
  IPR002104 Integrase, catalytic domain [PF00589] (1-89)
  IPR002104 Integrase, catalytic domain [PS51898] (1-99)
  IPR011010 DNA breaking-rejoining enzyme, catalytic core [SSF56349] (11-99)
  IPR013762 Integrase-like, catalytic domain superfamily [G3DSA:1.10.443.10] (1-105)
  IPR050090 Bacterial tyrosine recombinase XerC/XerD complex [PTHR30349] (15-103)